Protein AF-A0A9D5BH48-F1 (afdb_monomer)

Nearest PDB structures (foldseek):
  1a15-assembly1_A  TM=5.887E-01  e=3.310E+00  unclassified
  7t4s-assembly1_D  TM=3.942E-01  e=1.446E+00  Human betah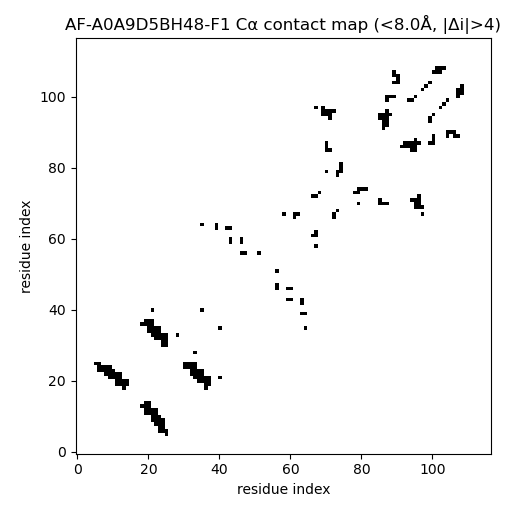erpesvirus 5
  2kee-assembly1_A  TM=5.085E-01  e=3.760E+00  Homo sapiens
  3to1-assembly1_A  TM=4.693E-01  e=4.551E+00  Saccharomyces cerevisiae S288C
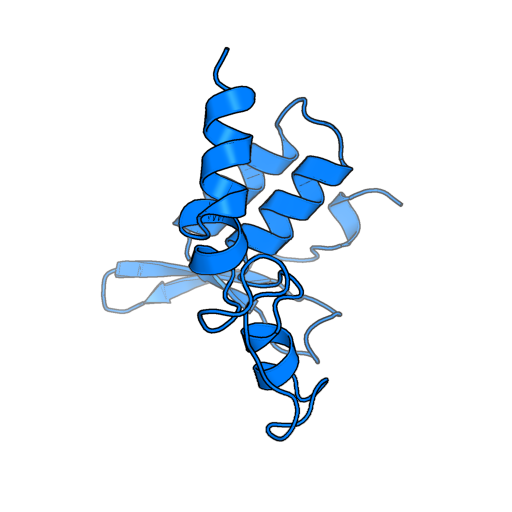  5eft-assembly1_H  TM=2.470E-01  e=4.551E+00  Rice black-streaked dwarf virus 2

Secondary structure (DSSP, 8-state):
--GGGG---EEEEE-TTS-EEEEEE-TTSTT-EEEEEHHHHHHHHHHHHSSS-HHHHHHHHHHHTT-S--HHHHHHTTSS-TTS--B-TTTSSSB--HIIIIII-HHHHHHHHHH--

Mean predicted aligned error: 8.96 Å

pLDDT: mean 79.8, std 14.61, range [37.53, 95.94]

Sequence (117 aa):
MKSSDLFVGNILYSLGDGTRLSFWYCKWLVNHPCVIEAKVVVALKEIWSSKIPSKIQIFWWEFFLDRLATKDRLLKRGIISRGNVHFCVLCNGSEESFHHLYLVCVLAVNVWKRVER

Foldseek 3Di:
DDPVVQWPDWDWDADPVRWIWIFTQGPVPPRGTQTAGPVLVVVLVCLVVDPDPVVVSVVVNCVSSQNDPQLVNCVVVVVDDPPPQQAAPPQSPDGTGPCQNQPNPPVNVVVVVVVVD

Organism: Pisum sativum (NCBI:txid3888)

Radius of gyration: 16.85 Å; Cα contacts (8 Å, |Δi|>4): 134; chains: 1; bounding box: 38×34×41 Å

Solvent-accessible surface area (backbone atoms only — not comparable to full-atom values): 7047 Å² total; per-residue (Å²): 133,68,80,74,73,72,58,66,55,80,48,80,46,77,46,98,87,70,51,47,36,33,32,35,52,38,86,90,44,80,91,44,63,43,80,38,51,48,72,51,55,53,52,49,53,52,46,72,70,44,97,63,61,66,71,56,37,53,50,50,50,30,51,74,66,74,57,52,90,32,50,55,49,32,40,76,70,65,77,45,62,90,87,53,82,48,45,20,90,86,74,64,78,48,67,18,35,66,61,35,57,64,66,61,29,70,68,37,42,56,50,49,70,66,63,77,113

InterPro domains:
  IPR026960 Reverse transcriptase zinc-binding domain [PF13966] (41-112)

Structure (mmCIF, N/CA/C/O backbone):
data_AF-A0A9D5BH48-F1
#
_entry.id   AF-A0A9D5BH48-F1
#
loop_
_atom_site.group_PDB
_atom_site.id
_atom_site.type_symbol
_atom_site.label_atom_id
_atom_site.label_alt_id
_atom_site.label_comp_id
_atom_site.label_asym_id
_atom_site.label_entity_id
_atom_site.label_seq_id
_atom_site.pdbx_PDB_ins_code
_atom_site.Cartn_x
_atom_site.Cartn_y
_atom_site.Cartn_z
_atom_site.occupancy
_atom_site.B_iso_or_equiv
_atom_site.auth_seq_id
_atom_site.auth_comp_id
_atom_site.auth_asym_id
_atom_site.auth_atom_id
_atom_site.pdbx_PDB_model_num
ATOM 1 N N . MET A 1 1 ? -7.228 -18.550 13.059 1.00 37.53 1 MET A N 1
ATOM 2 C CA . MET A 1 1 ? -6.043 -17.752 13.441 1.00 37.53 1 MET A CA 1
ATOM 3 C C . MET A 1 1 ? -6.532 -16.342 13.741 1.00 37.53 1 MET A C 1
ATOM 5 O O . MET A 1 1 ? -7.135 -15.749 12.854 1.00 37.53 1 MET A O 1
ATOM 9 N N . LYS A 1 2 ? -6.438 -15.856 14.985 1.00 38.16 2 LYS A N 1
ATOM 10 C CA . LYS A 1 2 ? -6.911 -14.503 15.324 1.00 38.16 2 LYS A CA 1
ATOM 11 C C . LYS A 1 2 ? -5.895 -13.491 14.782 1.00 38.16 2 LYS A C 1
ATOM 13 O O . LYS A 1 2 ? -4.697 -13.677 14.954 1.00 38.16 2 LYS A O 1
ATOM 18 N N . SER A 1 3 ? -6.370 -12.440 14.106 1.00 45.81 3 SER A N 1
ATOM 19 C CA . SER A 1 3 ? -5.528 -11.383 13.502 1.00 45.81 3 SER A CA 1
ATOM 20 C C . SER A 1 3 ? -4.563 -10.728 14.514 1.00 45.81 3 SER A C 1
ATOM 22 O O . SER A 1 3 ? -3.499 -10.243 14.141 1.00 45.81 3 SER A O 1
ATOM 24 N N . SER A 1 4 ? -4.894 -10.793 15.810 1.00 45.28 4 SER A N 1
ATOM 25 C CA . SER A 1 4 ? -4.091 -10.284 16.930 1.00 45.28 4 SER A CA 1
ATOM 26 C C . SER A 1 4 ? -2.681 -10.868 17.029 1.00 45.28 4 SER A C 1
ATOM 28 O O . SER A 1 4 ? -1.783 -10.186 17.513 1.00 45.28 4 SER A O 1
ATOM 30 N N . ASP A 1 5 ? -2.468 -12.101 16.568 1.00 47.66 5 ASP A N 1
ATOM 31 C CA . ASP A 1 5 ? -1.236 -12.847 16.862 1.00 47.66 5 ASP A CA 1
ATOM 32 C C . ASP A 1 5 ? -0.136 -12.611 15.810 1.00 47.66 5 ASP A C 1
ATOM 34 O O . ASP A 1 5 ? 1.003 -13.044 15.974 1.00 47.66 5 ASP A O 1
ATOM 38 N N . LEU A 1 6 ? -0.453 -11.901 14.721 1.00 52.75 6 LEU A N 1
ATOM 39 C CA . LEU A 1 6 ? 0.489 -11.597 13.637 1.00 52.75 6 LEU A CA 1
ATOM 40 C C . LEU A 1 6 ? 1.425 -10.418 13.953 1.00 52.75 6 LEU A C 1
ATOM 42 O O . LEU A 1 6 ? 2.356 -10.153 13.190 1.00 52.75 6 LEU A O 1
ATOM 46 N N . PHE A 1 7 ? 1.187 -9.717 15.065 1.00 54.81 7 PHE A N 1
ATOM 47 C CA . PHE A 1 7 ? 1.757 -8.400 15.345 1.00 54.81 7 PHE A CA 1
ATOM 48 C C . PHE A 1 7 ? 2.266 -8.268 16.785 1.00 54.81 7 PHE A C 1
ATOM 50 O O . PHE A 1 7 ? 1.885 -7.360 17.527 1.00 54.81 7 PHE A O 1
ATOM 57 N N . VAL A 1 8 ? 3.103 -9.210 17.206 1.00 51.38 8 VAL A N 1
ATOM 58 C CA . VAL A 1 8 ? 3.600 -9.267 18.583 1.00 51.38 8 VAL A CA 1
ATOM 59 C C . VAL A 1 8 ? 4.575 -8.108 18.843 1.00 51.38 8 VAL A C 1
ATOM 61 O O . VAL A 1 8 ? 5.747 -8.175 18.484 1.00 51.38 8 VAL A O 1
ATOM 64 N N . GLY A 1 9 ? 4.069 -7.049 19.481 1.00 58.44 9 GLY A N 1
ATOM 65 C CA . GLY A 1 9 ? 4.851 -5.972 20.098 1.00 58.44 9 GLY A CA 1
ATOM 66 C C . GLY A 1 9 ? 5.011 -4.705 19.250 1.00 58.44 9 GLY A C 1
ATOM 67 O O . GLY A 1 9 ? 5.518 -4.748 18.133 1.00 58.44 9 GLY A O 1
ATOM 68 N N . ASN A 1 10 ? 4.615 -3.566 19.830 1.00 63.06 10 ASN A N 1
ATOM 69 C CA . ASN A 1 10 ? 4.919 -2.220 19.341 1.00 63.06 10 ASN A CA 1
ATOM 70 C C . ASN A 1 10 ? 5.935 -1.559 20.272 1.00 63.06 10 ASN A C 1
ATOM 72 O O . ASN A 1 10 ? 5.662 -1.436 21.466 1.00 63.06 10 ASN A O 1
ATOM 76 N N . ILE A 1 11 ? 7.054 -1.078 19.732 1.00 64.56 11 ILE A N 1
ATOM 77 C CA . ILE A 1 11 ? 8.001 -0.225 20.469 1.00 64.56 11 ILE A CA 1
ATOM 78 C C . ILE A 1 11 ? 7.985 1.170 19.839 1.00 64.56 11 ILE A C 1
ATOM 80 O O . ILE A 1 11 ? 8.199 1.296 18.634 1.00 64.56 11 ILE A O 1
ATOM 84 N N . LEU A 1 12 ? 7.715 2.208 20.636 1.00 69.75 12 LEU A N 1
ATOM 85 C CA . LEU A 1 12 ? 7.643 3.599 20.179 1.00 69.75 12 LEU A CA 1
ATOM 86 C C . LEU A 1 12 ? 8.984 4.311 20.403 1.00 69.75 12 LEU A C 1
ATOM 88 O O . LEU A 1 12 ? 9.502 4.306 21.516 1.00 69.75 12 LEU A O 1
ATOM 92 N N . TYR A 1 13 ? 9.506 4.976 19.376 1.00 68.44 13 TYR A N 1
ATOM 93 C CA . TYR A 1 13 ? 10.723 5.784 19.445 1.00 68.44 13 TYR A CA 1
ATOM 94 C C . TYR A 1 13 ? 10.418 7.223 19.049 1.00 68.44 13 TYR A C 1
ATOM 96 O O . TYR A 1 13 ? 9.582 7.470 18.178 1.00 68.44 13 TYR A O 1
ATOM 104 N N . SER A 1 14 ? 11.108 8.166 19.688 1.00 76.81 14 SER A N 1
ATOM 105 C CA . SER A 1 14 ? 11.070 9.585 19.323 1.00 76.81 14 SER A CA 1
ATOM 106 C C . SER A 1 14 ? 12.402 9.954 18.677 1.00 76.81 14 SER A C 1
ATOM 108 O O . SER A 1 14 ? 13.456 9.698 19.255 1.00 76.81 14 SER A O 1
ATOM 110 N N . LEU A 1 15 ? 12.348 10.502 17.468 1.00 76.50 15 LEU A N 1
ATOM 111 C CA . LEU A 1 15 ? 13.497 11.039 16.750 1.00 76.50 15 LEU A CA 1
ATOM 112 C C . LEU A 1 15 ? 13.776 12.483 17.204 1.00 76.50 15 LEU A C 1
ATOM 114 O O . LEU A 1 15 ? 12.905 13.151 17.764 1.00 76.50 15 LEU A O 1
ATOM 118 N N . GLY A 1 16 ? 14.999 12.969 16.972 1.00 71.94 16 GLY A N 1
ATOM 119 C CA . GLY A 1 16 ? 15.430 14.315 17.383 1.00 71.94 16 GLY A CA 1
ATOM 120 C C . GLY A 1 16 ? 14.686 15.470 16.694 1.00 71.94 16 GLY A C 1
ATOM 121 O O . GLY A 1 16 ? 14.727 16.593 17.180 1.00 71.94 16 GLY A O 1
ATOM 122 N N . ASP A 1 17 ? 13.977 15.191 15.600 1.00 83.81 17 ASP A N 1
ATOM 123 C CA . ASP A 1 17 ? 13.088 16.108 14.874 1.00 83.81 17 ASP A CA 1
ATOM 124 C C . ASP A 1 17 ? 11.645 16.123 15.431 1.00 83.81 17 ASP A C 1
ATOM 126 O O . ASP A 1 17 ? 10.776 16.806 14.896 1.00 83.81 17 ASP A O 1
ATOM 130 N N . GLY A 1 18 ? 11.370 15.359 16.496 1.00 78.50 18 GLY A N 1
ATOM 131 C CA . GLY A 1 18 ? 10.039 15.199 17.086 1.00 78.50 18 GLY A CA 1
ATOM 132 C C . GLY A 1 18 ? 9.178 14.121 16.419 1.00 78.50 18 GLY A C 1
ATOM 133 O O . GLY A 1 18 ? 8.080 13.828 16.904 1.00 78.50 18 GLY A O 1
ATOM 134 N N . THR A 1 19 ? 9.661 13.481 15.350 1.00 78.75 19 THR A N 1
ATOM 135 C CA . THR A 1 19 ? 8.938 12.407 14.668 1.00 78.75 19 THR A CA 1
ATOM 136 C C . THR A 1 19 ? 8.859 11.167 15.560 1.00 78.75 19 THR A C 1
ATOM 138 O O . THR A 1 19 ? 9.844 10.734 16.159 1.00 78.75 19 THR A O 1
ATOM 141 N N . ARG A 1 20 ? 7.672 10.552 15.640 1.00 77.38 20 ARG A N 1
ATOM 142 C CA . ARG A 1 20 ? 7.455 9.294 16.369 1.00 77.38 20 ARG A CA 1
ATOM 143 C C . ARG A 1 20 ? 7.363 8.113 15.413 1.00 77.38 20 ARG A C 1
ATOM 145 O O . ARG A 1 20 ? 6.548 8.111 14.489 1.00 77.38 20 ARG A O 1
ATOM 152 N N . LEU A 1 21 ? 8.163 7.088 15.678 1.00 74.81 21 LEU A N 1
ATOM 153 C CA . LEU A 1 21 ? 8.210 5.844 14.916 1.00 74.81 21 LEU A CA 1
ATOM 154 C C . LEU A 1 21 ? 7.764 4.677 15.793 1.00 74.81 21 LEU A C 1
ATOM 156 O O . LEU A 1 21 ? 8.018 4.665 16.994 1.00 74.81 21 LEU A O 1
ATOM 160 N N . SER A 1 22 ? 7.099 3.694 15.194 1.00 72.31 22 SER A N 1
ATOM 161 C CA . SER A 1 22 ? 6.781 2.422 15.844 1.00 72.31 22 SER A CA 1
ATOM 162 C C . SER A 1 22 ? 7.508 1.285 15.151 1.00 72.31 22 SER A C 1
ATOM 164 O O . SER A 1 22 ? 7.547 1.227 13.922 1.00 72.31 22 SER A O 1
ATOM 166 N N . PHE A 1 23 ? 8.046 0.372 15.948 1.00 63.66 23 PHE A N 1
ATOM 167 C CA . PHE A 1 23 ? 8.702 -0.833 15.477 1.00 63.66 23 PHE A CA 1
ATOM 168 C C . PHE A 1 23 ? 7.806 -2.035 15.723 1.00 63.66 23 PHE A C 1
ATOM 170 O O . PHE A 1 23 ? 7.385 -2.276 16.855 1.00 63.66 23 PHE A O 1
ATOM 177 N N . TRP A 1 24 ? 7.561 -2.789 14.654 1.00 67.81 24 TRP A N 1
ATOM 178 C CA . TRP A 1 24 ? 6.813 -4.040 14.696 1.00 67.81 24 TRP A CA 1
ATOM 179 C C . TRP A 1 24 ? 7.730 -5.187 14.300 1.00 67.81 24 TRP A C 1
ATOM 181 O O . TRP A 1 24 ? 8.414 -5.116 13.273 1.00 67.81 24 TRP A O 1
ATOM 191 N N . TYR A 1 25 ? 7.719 -6.266 15.075 1.00 57.34 25 TYR A N 1
ATOM 192 C CA . TYR A 1 25 ? 8.412 -7.484 14.684 1.00 57.34 25 TYR A CA 1
ATOM 193 C C . TYR A 1 25 ? 7.564 -8.244 13.658 1.00 57.34 25 TYR A C 1
ATOM 195 O O . TYR A 1 25 ? 6.511 -8.795 13.977 1.00 57.34 25 TYR A O 1
ATOM 203 N N . CYS A 1 26 ? 7.998 -8.238 12.395 1.00 58.28 26 CYS A N 1
ATOM 204 C CA . CYS A 1 26 ? 7.297 -8.913 11.310 1.00 58.28 26 CYS A CA 1
ATOM 205 C C . CYS A 1 26 ? 8.112 -10.107 10.818 1.00 58.28 26 CYS A C 1
ATOM 207 O O . CYS A 1 26 ? 9.127 -9.938 10.150 1.00 58.28 26 CYS A O 1
ATOM 209 N N . LYS A 1 27 ? 7.620 -11.322 11.074 1.00 56.00 27 LYS A N 1
ATOM 210 C CA . LYS A 1 27 ? 8.284 -12.575 10.671 1.00 56.00 27 LYS A CA 1
ATOM 211 C C . LYS A 1 27 ? 8.546 -12.684 9.156 1.00 56.00 27 LYS A C 1
ATOM 213 O O . LYS A 1 27 ? 9.452 -13.397 8.744 1.00 56.00 27 LYS A O 1
ATOM 218 N N . TRP A 1 28 ? 7.775 -11.968 8.336 1.00 57.25 28 TRP A N 1
ATOM 219 C CA . TRP A 1 28 ? 7.910 -11.934 6.873 1.00 57.25 28 TRP A CA 1
ATOM 220 C C . TRP A 1 28 ? 9.087 -11.089 6.372 1.00 57.25 28 TRP A C 1
ATOM 222 O O . TRP A 1 28 ? 9.475 -11.205 5.214 1.00 57.25 28 TRP A O 1
ATOM 232 N N . LEU A 1 29 ? 9.651 -10.237 7.227 1.00 53.75 29 LEU A N 1
ATOM 233 C CA . LEU A 1 29 ? 10.808 -9.405 6.925 1.00 53.75 29 LEU A CA 1
ATOM 234 C C . LEU A 1 29 ? 11.926 -9.841 7.858 1.00 53.75 29 LEU A C 1
ATOM 236 O O . LEU A 1 29 ? 12.034 -9.330 8.966 1.00 53.75 29 LEU A O 1
ATOM 240 N N . VAL A 1 30 ? 12.677 -10.851 7.412 1.00 51.84 30 VAL A N 1
ATOM 241 C CA . VAL A 1 30 ? 13.918 -11.391 7.998 1.00 51.84 30 VAL A CA 1
ATOM 242 C C . VAL A 1 30 ? 14.412 -10.582 9.205 1.00 51.84 30 VAL A C 1
ATOM 244 O O . VAL A 1 30 ? 15.164 -9.633 9.033 1.00 51.84 30 VAL A O 1
ATOM 247 N N . ASN A 1 31 ? 13.930 -10.925 10.406 1.00 51.66 31 ASN A N 1
ATOM 248 C CA . ASN A 1 31 ? 14.336 -10.390 11.716 1.00 51.66 31 ASN A CA 1
ATOM 249 C C . ASN A 1 31 ? 14.636 -8.880 11.818 1.00 51.66 31 ASN A C 1
ATOM 251 O O . ASN A 1 31 ? 15.370 -8.472 12.716 1.00 51.66 31 ASN A O 1
ATOM 255 N N . HIS A 1 32 ? 14.053 -8.039 10.962 1.00 56.75 32 HIS A N 1
ATOM 256 C CA . HIS A 1 32 ? 14.236 -6.597 11.032 1.00 56.75 32 HIS A CA 1
ATOM 257 C C . HIS A 1 32 ? 12.960 -5.948 11.556 1.00 56.75 32 HIS A C 1
ATOM 259 O O . HIS A 1 32 ? 11.871 -6.166 11.009 1.00 56.75 32 HIS A O 1
ATOM 265 N N . PRO A 1 33 ? 13.062 -5.145 12.626 1.00 61.44 33 PRO A N 1
ATOM 266 C CA . PRO A 1 33 ? 11.903 -4.461 13.147 1.00 61.44 33 PRO A CA 1
ATOM 267 C C . PRO A 1 33 ? 11.467 -3.415 12.109 1.00 61.44 33 PRO A C 1
ATOM 269 O O . PRO A 1 33 ? 12.263 -2.611 11.622 1.00 61.44 33 PRO A O 1
ATOM 272 N N . CYS A 1 34 ? 10.203 -3.487 11.696 1.00 68.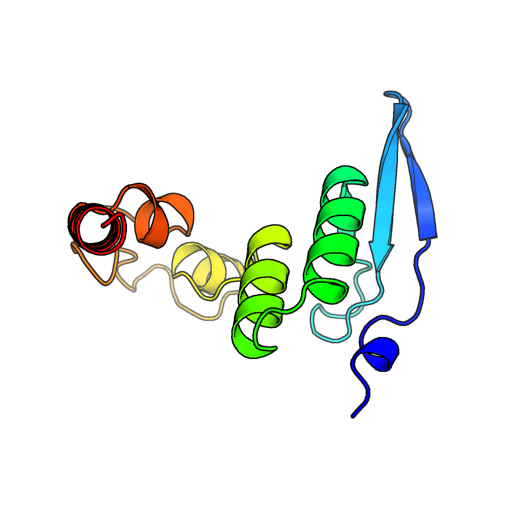50 34 CYS A N 1
ATOM 273 C CA . CYS A 1 34 ? 9.662 -2.613 10.662 1.00 68.50 34 CYS A CA 1
ATOM 274 C C . CYS A 1 34 ? 9.460 -1.223 11.240 1.00 68.50 34 CYS A C 1
ATOM 276 O O . CYS A 1 34 ? 8.596 -1.051 12.098 1.00 68.50 34 CYS A O 1
ATOM 278 N N . VAL A 1 35 ? 10.234 -0.259 10.750 1.00 73.25 35 VAL A N 1
ATOM 279 C CA . VAL A 1 35 ? 10.059 1.154 11.077 1.00 73.25 35 VAL A CA 1
ATOM 280 C C . VAL A 1 35 ? 8.827 1.667 10.352 1.00 73.25 35 VAL A C 1
ATOM 282 O O . VAL A 1 35 ? 8.782 1.673 9.123 1.00 73.25 35 VAL A O 1
ATOM 285 N N . ILE A 1 36 ? 7.821 2.084 11.110 1.00 77.19 36 ILE A N 1
ATOM 286 C CA . ILE A 1 36 ? 6.579 2.620 10.564 1.00 77.19 36 ILE A CA 1
ATOM 287 C C . ILE A 1 36 ? 6.292 3.956 11.243 1.00 77.19 36 ILE A C 1
ATOM 289 O O . ILE A 1 36 ? 6.396 4.086 12.464 1.00 77.19 36 ILE A O 1
ATOM 293 N N . GLU A 1 37 ? 5.925 4.960 10.453 1.00 81.50 37 GLU A N 1
ATOM 294 C CA . GLU A 1 37 ? 5.535 6.262 10.986 1.00 81.50 37 GLU A CA 1
ATOM 295 C C . GLU A 1 37 ? 4.293 6.155 11.882 1.00 81.50 37 GLU A C 1
ATOM 297 O O . GLU A 1 37 ? 3.357 5.409 11.582 1.00 81.50 37 GLU A O 1
ATOM 302 N N . ALA A 1 38 ? 4.224 6.953 12.952 1.00 79.31 38 ALA A N 1
ATOM 303 C CA . ALA A 1 38 ? 3.070 6.955 13.857 1.00 79.31 38 ALA A CA 1
ATOM 304 C C . ALA A 1 38 ? 1.733 7.182 13.126 1.00 79.31 38 ALA A C 1
ATOM 306 O O . ALA A 1 38 ? 0.737 6.53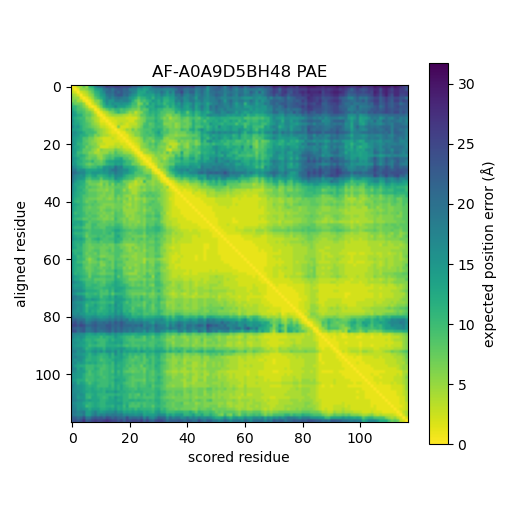6 13.453 1.00 79.31 38 ALA A O 1
ATOM 307 N N . LYS A 1 39 ? 1.719 8.034 12.090 1.00 82.69 39 LYS A N 1
ATOM 308 C CA . LYS A 1 39 ? 0.530 8.279 11.253 1.00 82.69 39 LYS A CA 1
ATOM 309 C C . LYS A 1 39 ? 0.019 7.002 10.577 1.00 82.69 39 LYS A C 1
ATOM 311 O O . LYS A 1 39 ? -1.183 6.759 10.532 1.00 82.69 39 LYS A O 1
ATOM 316 N N . VAL A 1 40 ? 0.936 6.150 10.119 1.00 85.19 40 VAL A N 1
ATOM 317 C CA . VAL A 1 40 ? 0.601 4.870 9.494 1.00 85.19 40 VAL A CA 1
ATOM 318 C C . VAL A 1 40 ? 0.064 3.898 10.541 1.00 85.19 40 VAL A C 1
ATOM 320 O O . VAL A 1 40 ? -0.923 3.222 10.285 1.00 85.19 40 VAL A O 1
ATOM 323 N N . VAL A 1 41 ? 0.630 3.870 11.750 1.00 83.19 41 VAL A N 1
ATOM 324 C CA . VAL A 1 41 ? 0.097 3.037 12.844 1.00 83.19 41 VAL A CA 1
ATOM 325 C C . VAL A 1 41 ? -1.346 3.392 13.189 1.00 83.19 41 VAL A C 1
ATOM 327 O O . VAL A 1 41 ? -2.157 2.490 13.398 1.00 83.19 41 VAL A O 1
ATOM 330 N N . VAL A 1 42 ? -1.675 4.684 13.236 1.00 84.19 42 VAL A N 1
ATOM 331 C CA . VAL A 1 42 ? -3.057 5.136 13.447 1.00 84.19 42 VAL A CA 1
ATOM 332 C C . VAL A 1 42 ? -3.954 4.641 12.312 1.00 84.19 42 VAL A C 1
ATOM 334 O O . VAL A 1 42 ? -4.955 3.988 12.589 1.00 84.19 42 VAL A O 1
ATOM 337 N N . ALA A 1 43 ? -3.557 4.837 11.051 1.00 87.88 43 ALA A N 1
ATOM 338 C CA . ALA A 1 43 ? -4.323 4.355 9.899 1.00 87.88 43 ALA A CA 1
ATOM 339 C C . ALA A 1 43 ? -4.560 2.833 9.938 1.00 87.88 43 ALA A C 1
ATOM 341 O O . ALA A 1 43 ? -5.671 2.368 9.691 1.00 87.88 43 ALA A O 1
ATOM 342 N N . LEU A 1 44 ? -3.545 2.046 10.310 1.00 87.19 44 LEU A N 1
ATOM 343 C CA . LEU A 1 44 ? -3.676 0.596 10.451 1.00 87.19 44 LEU A CA 1
ATOM 344 C C . LEU A 1 44 ? -4.687 0.207 11.535 1.00 87.19 44 LEU A C 1
ATOM 346 O O . LEU A 1 44 ? -5.470 -0.714 11.318 1.00 87.19 44 LEU A O 1
ATOM 350 N N . LYS A 1 45 ? -4.706 0.902 12.680 1.00 84.50 45 LYS A N 1
ATOM 351 C CA . LYS A 1 45 ? -5.710 0.656 13.730 1.00 84.50 45 LYS A CA 1
ATOM 352 C C . LYS A 1 45 ? -7.132 0.888 13.214 1.00 84.50 45 LYS A C 1
ATOM 354 O O . LYS A 1 45 ? -7.990 0.045 13.460 1.00 84.50 45 LYS A O 1
ATOM 359 N N . GLU A 1 46 ? -7.350 1.964 12.459 1.00 88.25 46 GLU A N 1
ATOM 360 C CA . GLU A 1 46 ? -8.656 2.275 11.858 1.00 88.25 46 GLU A CA 1
ATOM 361 C C . GLU A 1 46 ? -9.088 1.237 10.809 1.00 88.25 46 GLU A C 1
ATOM 363 O O . GLU A 1 46 ? -10.250 0.842 10.738 1.00 88.25 46 GLU A O 1
ATOM 368 N N . ILE A 1 47 ? -8.152 0.716 10.010 1.00 89.00 47 ILE A N 1
ATOM 369 C CA . ILE A 1 47 ? -8.458 -0.346 9.038 1.00 89.00 47 ILE A CA 1
ATOM 370 C C . ILE A 1 47 ? -8.968 -1.599 9.745 1.00 89.00 47 ILE A C 1
ATOM 372 O O . ILE A 1 47 ? -9.971 -2.180 9.325 1.00 89.00 47 ILE A O 1
ATOM 376 N N . TRP A 1 48 ? -8.300 -2.014 10.820 1.00 86.69 48 TRP A N 1
ATOM 377 C CA . TRP A 1 48 ? -8.676 -3.221 11.553 1.00 86.69 48 TRP A CA 1
ATOM 378 C C . TRP A 1 48 ? -9.953 -3.050 12.385 1.00 86.69 48 TRP A C 1
ATOM 380 O O . TRP A 1 48 ? -10.631 -4.045 12.638 1.00 86.69 48 TRP A O 1
ATOM 390 N N . SER A 1 49 ? -10.309 -1.823 12.781 1.00 87.31 49 SER A N 1
ATOM 391 C CA . SER A 1 49 ? -11.587 -1.521 13.444 1.00 87.31 49 SER A CA 1
ATOM 392 C C . SER A 1 49 ? -12.757 -1.367 12.459 1.00 87.31 49 SER A C 1
ATOM 394 O O . SER A 1 49 ? -13.918 -1.495 12.856 1.00 87.31 49 SER A O 1
ATOM 396 N N . SER A 1 50 ? -12.477 -1.114 11.177 1.00 90.62 50 SER A N 1
ATOM 397 C CA . SER A 1 50 ? -13.507 -0.899 10.158 1.00 90.62 50 SER A CA 1
ATOM 398 C C . SER A 1 50 ? -14.347 -2.153 9.863 1.00 90.62 50 SER A C 1
ATOM 400 O O . SER A 1 50 ? -13.867 -3.287 9.910 1.00 90.62 50 SER A O 1
ATOM 402 N N . LYS A 1 51 ? -15.616 -1.948 9.482 1.00 93.44 51 LYS A N 1
ATOM 403 C CA . LYS A 1 51 ? -16.566 -3.016 9.106 1.00 93.44 51 LYS A CA 1
ATOM 404 C C . LYS A 1 51 ? -16.454 -3.430 7.631 1.00 93.44 51 LYS A C 1
ATOM 406 O O . LYS A 1 51 ? -17.466 -3.673 6.978 1.00 93.44 51 LYS A O 1
ATOM 411 N N . ILE A 1 52 ? -15.243 -3.470 7.083 1.00 91.56 52 ILE A N 1
ATOM 412 C CA . ILE A 1 52 ? -15.009 -3.910 5.700 1.00 91.56 52 ILE A CA 1
ATOM 413 C C . ILE A 1 52 ? -14.594 -5.389 5.671 1.00 91.56 52 ILE A C 1
ATOM 415 O O . ILE A 1 52 ? -14.077 -5.903 6.666 1.00 91.56 52 ILE A O 1
ATOM 419 N N . PRO A 1 53 ? -14.778 -6.100 4.545 1.00 94.44 53 PRO A N 1
ATOM 420 C CA . PRO A 1 53 ? -14.326 -7.481 4.431 1.00 94.44 53 PRO A CA 1
ATOM 421 C C . PRO A 1 53 ? -12.823 -7.608 4.699 1.00 94.44 53 PRO A C 1
ATOM 423 O O . PRO A 1 53 ? -12.032 -6.786 4.233 1.00 94.44 53 PRO A O 1
ATOM 426 N N . SER A 1 54 ? -12.400 -8.682 5.370 1.00 89.12 54 SER A N 1
ATOM 427 C CA . SER A 1 54 ? -10.995 -8.872 5.770 1.00 89.12 54 SER A CA 1
ATOM 428 C C . SER A 1 54 ? -10.012 -8.842 4.599 1.00 89.12 54 SER A C 1
ATOM 430 O O . SER A 1 54 ? -8.879 -8.400 4.757 1.00 89.12 54 SER A O 1
ATOM 432 N N . LYS A 1 55 ? -10.445 -9.240 3.395 1.00 90.38 55 LYS A N 1
ATOM 433 C CA . LYS A 1 55 ? -9.628 -9.131 2.176 1.00 90.38 55 LYS A CA 1
ATOM 434 C C . LYS A 1 55 ? -9.247 -7.677 1.861 1.00 90.38 55 LYS A C 1
ATOM 436 O O . LYS A 1 55 ? -8.127 -7.420 1.436 1.00 90.38 55 LYS A O 1
ATOM 441 N N . ILE A 1 56 ? -10.159 -6.736 2.104 1.00 91.31 56 ILE A N 1
ATOM 442 C CA . ILE A 1 56 ? -9.925 -5.301 1.906 1.00 91.31 56 ILE A CA 1
ATOM 443 C C . ILE A 1 56 ? -9.064 -4.737 3.044 1.00 91.31 56 ILE A C 1
ATOM 445 O O . ILE A 1 56 ? -8.180 -3.927 2.787 1.00 91.31 56 ILE A O 1
ATOM 449 N N . GLN A 1 57 ? -9.252 -5.207 4.284 1.00 89.12 57 GLN A N 1
ATOM 450 C CA . GLN A 1 57 ? -8.381 -4.830 5.408 1.00 89.12 57 GLN A CA 1
ATOM 451 C C . GLN A 1 57 ? -6.921 -5.222 5.147 1.00 89.12 57 GLN A C 1
ATOM 453 O O . GLN A 1 57 ? -6.023 -4.400 5.311 1.00 89.12 57 GLN A O 1
ATOM 458 N N . ILE A 1 58 ? -6.692 -6.456 4.685 1.00 89.00 58 ILE A N 1
ATOM 459 C CA . ILE A 1 58 ? -5.356 -6.948 4.325 1.00 89.00 58 ILE A CA 1
ATOM 460 C C . ILE A 1 58 ? -4.769 -6.111 3.187 1.00 89.00 58 ILE A C 1
ATOM 462 O O . ILE A 1 58 ? -3.621 -5.692 3.288 1.00 89.00 58 ILE A O 1
ATOM 466 N N . PHE A 1 59 ? -5.556 -5.808 2.150 1.00 90.31 59 PHE A N 1
ATOM 467 C CA . PHE A 1 59 ? -5.107 -4.957 1.047 1.00 90.31 59 PHE A CA 1
ATOM 468 C C . PHE A 1 59 ? -4.629 -3.582 1.534 1.00 90.31 59 PHE A C 1
ATOM 470 O O . PHE A 1 59 ? -3.532 -3.151 1.185 1.00 90.31 59 PHE A O 1
ATOM 477 N N . TRP A 1 60 ? -5.413 -2.905 2.380 1.00 91.12 60 TRP A N 1
ATOM 478 C CA . TRP A 1 60 ? -5.018 -1.608 2.928 1.00 91.12 60 TRP A CA 1
ATOM 479 C C . TRP A 1 60 ? -3.803 -1.711 3.849 1.00 91.12 60 TRP A C 1
ATOM 481 O O . TRP A 1 60 ? -2.919 -0.860 3.802 1.00 91.12 60 TRP A O 1
ATOM 491 N N . TRP A 1 61 ? -3.718 -2.764 4.656 1.00 88.12 61 TRP A N 1
ATOM 492 C CA . TRP A 1 61 ? -2.544 -3.016 5.482 1.00 88.12 61 TRP A CA 1
ATOM 493 C C .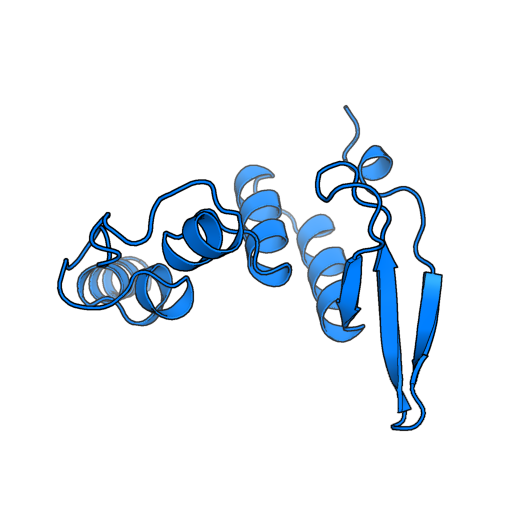 TRP A 1 61 ? -1.274 -3.180 4.633 1.00 88.12 61 TRP A C 1
ATOM 495 O O . TRP A 1 61 ? -0.259 -2.547 4.921 1.00 88.12 61 TRP A O 1
ATOM 505 N N . GLU A 1 62 ? -1.329 -3.959 3.551 1.00 87.56 62 GLU A N 1
ATOM 506 C CA . GLU A 1 62 ? -0.207 -4.084 2.616 1.00 87.56 62 GLU A CA 1
ATOM 507 C C . GLU A 1 62 ? 0.107 -2.759 1.922 1.00 87.56 62 GLU A C 1
ATOM 509 O O . GLU A 1 62 ? 1.278 -2.430 1.737 1.00 87.56 62 GLU A O 1
ATOM 514 N N . PHE A 1 63 ? -0.919 -1.985 1.570 1.00 88.06 63 PHE A N 1
ATOM 515 C CA . PHE A 1 63 ? -0.769 -0.673 0.955 1.00 88.06 63 PHE A CA 1
ATOM 516 C C . PHE A 1 63 ? 0.011 0.297 1.850 1.00 88.06 63 PHE A C 1
ATOM 518 O O . PHE A 1 63 ? 1.040 0.827 1.437 1.00 88.06 63 PHE A O 1
ATOM 525 N N . PHE A 1 64 ? -0.438 0.495 3.089 1.00 86.50 64 PHE A N 1
ATOM 526 C CA . PHE A 1 64 ? 0.173 1.446 4.021 1.00 86.50 64 PHE A CA 1
ATOM 527 C C . PHE A 1 64 ? 1.596 1.067 4.434 1.00 86.50 64 PHE A C 1
ATOM 529 O O . PHE A 1 64 ? 2.373 1.925 4.846 1.00 86.50 64 PHE A O 1
ATOM 536 N N . LEU A 1 65 ? 1.939 -0.215 4.321 1.00 83.50 65 LEU A N 1
ATOM 537 C CA . LEU A 1 65 ? 3.285 -0.713 4.575 1.00 83.50 65 LEU A CA 1
ATOM 538 C C . LEU A 1 65 ? 4.159 -0.772 3.322 1.00 83.50 65 LEU A C 1
ATOM 540 O O . LEU A 1 65 ? 5.291 -1.249 3.411 1.00 83.50 65 LEU A O 1
ATOM 544 N N . ASP A 1 66 ? 3.647 -0.315 2.176 1.00 82.69 66 ASP A N 1
ATOM 545 C CA . ASP A 1 66 ? 4.350 -0.331 0.896 1.00 82.69 66 ASP A CA 1
ATOM 546 C C . ASP A 1 66 ? 4.785 -1.760 0.500 1.00 82.69 66 ASP A C 1
ATOM 548 O O . ASP A 1 66 ? 5.903 -2.027 0.044 1.00 82.69 66 ASP A O 1
ATOM 552 N N . ARG A 1 67 ? 3.889 -2.724 0.764 1.00 83.19 67 ARG A N 1
ATOM 553 C CA . ARG A 1 67 ? 4.124 -4.171 0.633 1.00 83.19 67 ARG A CA 1
ATOM 554 C C . ARG A 1 67 ? 3.385 -4.843 -0.508 1.00 83.19 67 ARG A C 1
ATOM 556 O O . ARG A 1 67 ? 3.613 -6.040 -0.709 1.00 83.19 67 ARG A O 1
ATOM 563 N N . LEU A 1 68 ? 2.562 -4.112 -1.248 1.00 89.12 68 LEU A N 1
ATOM 564 C CA . LEU A 1 68 ? 1.856 -4.658 -2.399 1.00 89.12 68 LEU A CA 1
ATOM 565 C C . LEU A 1 68 ? 2.845 -5.243 -3.414 1.00 89.12 68 LEU A C 1
ATOM 567 O O . LEU A 1 68 ? 3.954 -4.740 -3.601 1.00 89.12 68 LEU A O 1
ATOM 571 N N . ALA A 1 69 ? 2.447 -6.343 -4.046 1.00 88.56 69 ALA A N 1
ATOM 572 C CA . ALA A 1 69 ? 3.280 -7.101 -4.975 1.00 88.56 69 ALA A CA 1
ATOM 573 C C . ALA A 1 69 ? 3.347 -6.449 -6.370 1.00 88.56 69 ALA A C 1
ATOM 575 O O . ALA A 1 69 ? 3.079 -7.098 -7.376 1.00 88.56 69 ALA A O 1
ATOM 576 N N . THR A 1 70 ? 3.684 -5.162 -6.436 1.00 90.94 70 THR A N 1
ATOM 577 C CA . THR A 1 70 ? 3.956 -4.456 -7.694 1.00 90.94 70 THR A CA 1
ATOM 578 C C . THR A 1 70 ? 5.364 -4.772 -8.192 1.00 90.94 70 THR A C 1
ATOM 580 O O . THR A 1 70 ? 6.250 -5.106 -7.396 1.00 90.94 70 THR A O 1
ATOM 583 N N . LYS A 1 71 ? 5.604 -4.698 -9.507 1.00 91.06 71 LYS A N 1
ATOM 584 C CA . LYS A 1 71 ? 6.914 -5.070 -10.079 1.00 91.06 71 LYS A CA 1
ATOM 585 C C . LYS A 1 71 ? 8.078 -4.278 -9.477 1.00 91.06 71 LYS A C 1
ATOM 587 O O . LYS A 1 71 ? 9.118 -4.882 -9.225 1.00 91.06 71 LYS A O 1
ATOM 592 N N . ASP A 1 72 ? 7.918 -2.987 -9.172 1.00 89.50 72 ASP A N 1
ATOM 593 C CA . ASP A 1 72 ? 8.949 -2.201 -8.474 1.00 89.50 72 ASP A CA 1
ATOM 594 C C . ASP A 1 72 ? 9.315 -2.804 -7.102 1.00 89.50 72 ASP A C 1
ATOM 596 O O . ASP A 1 72 ? 10.491 -2.889 -6.738 1.00 89.50 72 ASP A O 1
ATOM 600 N N . ARG A 1 73 ? 8.322 -3.284 -6.344 1.00 88.44 73 ARG A N 1
ATOM 601 C CA . ARG A 1 73 ? 8.515 -3.912 -5.029 1.00 88.44 73 ARG A CA 1
ATOM 602 C C . ARG A 1 73 ? 9.092 -5.309 -5.139 1.00 88.44 73 ARG A C 1
ATOM 604 O O . ARG A 1 73 ? 9.984 -5.656 -4.367 1.00 88.44 73 ARG A O 1
ATOM 611 N N . LEU A 1 74 ? 8.623 -6.099 -6.099 1.00 88.38 74 LEU A N 1
ATOM 612 C CA . LEU A 1 74 ? 9.164 -7.428 -6.376 1.00 88.38 74 LEU A CA 1
ATOM 613 C C . LEU A 1 74 ? 10.636 -7.352 -6.800 1.00 88.38 74 LEU A C 1
ATOM 615 O O . LEU A 1 74 ? 11.438 -8.171 -6.352 1.00 88.38 74 LEU A O 1
ATOM 619 N N . LEU A 1 75 ? 11.008 -6.340 -7.589 1.00 87.31 75 LEU A N 1
ATOM 620 C CA . LEU A 1 75 ? 12.396 -6.078 -7.957 1.00 87.31 75 LEU A CA 1
ATOM 621 C C . LEU A 1 75 ? 13.238 -5.674 -6.743 1.00 87.31 75 LEU A C 1
ATOM 623 O O . LEU A 1 75 ? 14.316 -6.227 -6.543 1.00 87.31 75 LEU A O 1
ATOM 627 N N . LYS A 1 76 ? 12.742 -4.763 -5.894 1.00 84.38 76 LYS A N 1
ATOM 628 C CA . LYS A 1 76 ? 13.435 -4.373 -4.649 1.00 84.38 76 LYS A CA 1
ATOM 629 C C . LYS A 1 76 ? 13.661 -5.558 -3.706 1.00 84.38 76 LYS A C 1
ATOM 631 O O . LYS A 1 76 ? 14.654 -5.580 -2.990 1.00 84.38 76 LYS A O 1
ATOM 636 N N . ARG A 1 77 ? 12.761 -6.546 -3.718 1.00 84.62 77 ARG A N 1
ATOM 637 C CA . ARG A 1 77 ? 12.884 -7.798 -2.951 1.00 84.62 77 ARG A CA 1
ATOM 638 C C . ARG A 1 77 ? 13.795 -8.840 -3.610 1.00 84.62 77 ARG A C 1
ATOM 640 O O . ARG A 1 77 ? 14.009 -9.891 -3.018 1.00 84.62 77 ARG A O 1
ATOM 647 N N . GLY A 1 78 ? 14.289 -8.594 -4.824 1.00 85.06 78 GLY A N 1
ATOM 648 C CA . GLY A 1 78 ? 15.085 -9.562 -5.582 1.00 85.06 78 GLY A CA 1
ATOM 649 C C . GLY A 1 78 ? 14.289 -10.771 -6.086 1.00 85.06 78 GLY A C 1
ATOM 650 O O . GLY A 1 78 ? 14.889 -11.778 -6.443 1.00 85.06 78 GLY A O 1
ATOM 651 N N . ILE A 1 79 ? 12.952 -10.690 -6.115 1.00 86.50 79 ILE A N 1
ATOM 652 C CA . ILE A 1 79 ? 12.080 -11.780 -6.590 1.00 86.50 79 ILE A CA 1
ATOM 653 C C . ILE A 1 79 ? 12.081 -11.841 -8.121 1.00 86.50 79 ILE A C 1
ATOM 655 O O . ILE A 1 79 ? 12.021 -12.922 -8.699 1.00 86.50 79 ILE A O 1
ATOM 659 N N . ILE A 1 80 ? 12.154 -10.682 -8.784 1.00 87.06 80 ILE A N 1
ATOM 660 C CA . ILE A 1 80 ? 12.243 -10.581 -10.245 1.00 87.06 80 ILE A CA 1
ATOM 661 C C . ILE A 1 80 ? 13.540 -9.888 -10.662 1.00 87.06 80 ILE A C 1
ATOM 663 O O . ILE A 1 80 ? 14.025 -8.979 -9.986 1.00 87.06 80 ILE A O 1
ATOM 667 N N . SER A 1 81 ? 14.097 -10.306 -11.797 1.00 83.81 81 SER A N 1
ATOM 668 C CA . SER A 1 81 ? 15.337 -9.753 -12.345 1.00 83.81 81 SER A CA 1
ATOM 669 C C . SER A 1 81 ? 15.099 -8.439 -13.096 1.00 83.81 81 SER A C 1
ATOM 671 O O . SER A 1 81 ? 14.056 -8.265 -13.720 1.00 83.81 81 SER A O 1
ATOM 673 N N . ARG A 1 82 ? 16.111 -7.557 -13.119 1.00 73.69 82 ARG A N 1
ATOM 674 C CA . ARG A 1 82 ? 16.112 -6.280 -13.872 1.00 73.69 82 ARG A CA 1
ATOM 675 C C . ARG A 1 82 ? 15.881 -6.427 -15.382 1.00 73.69 82 ARG A C 1
ATOM 677 O O . ARG A 1 82 ? 15.511 -5.463 -16.035 1.00 73.69 82 ARG A O 1
ATOM 684 N N . GLY A 1 83 ? 16.141 -7.613 -15.939 1.00 72.00 83 GLY A N 1
ATOM 685 C CA . GLY A 1 83 ? 15.883 -7.915 -17.350 1.00 72.00 83 GLY A CA 1
ATOM 686 C C . GLY A 1 83 ? 14.400 -8.126 -17.674 1.00 72.00 83 GLY A C 1
ATOM 687 O O . GLY A 1 83 ? 14.031 -8.121 -18.844 1.00 72.00 83 GLY A O 1
ATOM 688 N N . ASN A 1 84 ? 13.544 -8.291 -16.659 1.00 69.81 84 ASN A N 1
ATOM 689 C CA . ASN A 1 84 ? 12.104 -8.344 -16.862 1.00 69.81 84 ASN A CA 1
ATOM 690 C C . ASN A 1 84 ? 11.579 -6.923 -17.002 1.00 69.81 84 ASN A C 1
ATOM 692 O O . ASN A 1 84 ? 11.691 -6.118 -16.091 1.00 69.81 84 ASN A O 1
ATOM 696 N N . VAL A 1 85 ? 10.961 -6.627 -18.136 1.00 68.44 85 VAL A N 1
ATOM 697 C CA . VAL A 1 85 ? 10.338 -5.333 -18.393 1.00 68.44 85 VAL A CA 1
ATOM 698 C C . VAL A 1 85 ? 9.339 -4.984 -17.271 1.00 68.44 85 VAL A C 1
ATOM 700 O O . VAL A 1 85 ? 8.321 -5.659 -17.076 1.00 68.44 85 VAL A O 1
ATOM 703 N N . HIS A 1 86 ? 9.631 -3.922 -16.514 1.00 80.81 86 HIS A N 1
ATOM 704 C CA . HIS A 1 86 ? 8.875 -3.525 -15.318 1.00 80.81 86 HIS A CA 1
ATOM 705 C C . HIS A 1 86 ? 7.649 -2.656 -15.619 1.00 80.81 86 HIS A C 1
ATOM 707 O O . HIS A 1 86 ? 7.132 -1.996 -14.721 1.00 80.81 86 HIS A O 1
ATOM 713 N N . PHE A 1 87 ? 7.159 -2.643 -16.859 1.00 89.88 87 PHE A N 1
ATOM 714 C CA . PHE A 1 87 ? 5.983 -1.854 -17.208 1.00 89.88 87 PHE A CA 1
ATOM 715 C C . PHE A 1 87 ? 4.716 -2.375 -16.526 1.00 89.88 87 PHE A C 1
ATOM 717 O O . PHE A 1 87 ? 4.567 -3.570 -16.262 1.00 89.88 87 PHE A O 1
ATOM 724 N N . CYS A 1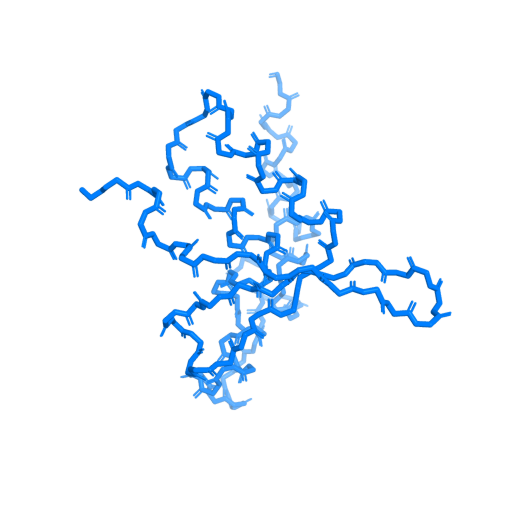 88 ? 3.803 -1.450 -16.264 1.00 92.12 88 CYS A N 1
ATOM 725 C CA . CYS A 1 88 ? 2.476 -1.672 -15.719 1.00 92.12 88 CYS A CA 1
ATOM 726 C C . CYS A 1 88 ? 1.741 -2.777 -16.470 1.00 92.12 88 CYS A C 1
ATOM 728 O O . CYS A 1 88 ? 1.573 -2.692 -17.685 1.00 92.12 88 CYS A O 1
ATOM 730 N N . VAL A 1 89 ? 1.248 -3.778 -15.738 1.00 91.19 89 VAL A N 1
ATOM 731 C CA . VAL A 1 89 ? 0.466 -4.883 -16.311 1.00 91.19 89 VAL A CA 1
ATOM 732 C C . VAL A 1 89 ? -0.805 -4.417 -17.031 1.00 91.19 89 VAL A C 1
ATOM 734 O O . VAL A 1 89 ? -1.282 -5.101 -17.929 1.00 91.19 89 VAL A O 1
ATOM 737 N N . LEU A 1 90 ? -1.348 -3.253 -16.661 1.00 93.38 90 LEU A N 1
ATOM 738 C CA . LEU A 1 90 ? -2.581 -2.729 -17.243 1.00 93.38 90 LEU A CA 1
ATOM 739 C C . LEU A 1 90 ? -2.328 -1.965 -18.547 1.00 93.38 90 LEU A C 1
ATOM 741 O O . LEU A 1 90 ? -2.927 -2.283 -19.567 1.00 93.38 90 LEU A O 1
ATOM 745 N N . CYS A 1 91 ? -1.470 -0.941 -18.528 1.00 92.94 91 CYS A N 1
ATOM 746 C CA . CYS A 1 91 ? -1.292 -0.055 -19.686 1.00 92.94 91 CYS A CA 1
ATOM 747 C C . CYS A 1 91 ? -0.017 -0.311 -20.495 1.00 92.94 91 CYS A C 1
ATOM 749 O O . CYS A 1 91 ? 0.118 0.250 -21.577 1.00 92.94 91 CYS A O 1
ATOM 751 N N . ASN A 1 92 ? 0.935 -1.080 -19.960 1.00 91.19 92 ASN A N 1
ATOM 752 C CA . ASN A 1 92 ? 2.246 -1.350 -20.555 1.00 91.19 92 ASN A CA 1
ATOM 753 C C . ASN A 1 92 ? 3.060 -0.099 -20.977 1.00 91.19 92 ASN A C 1
ATOM 755 O O . ASN A 1 92 ? 3.996 -0.215 -21.760 1.00 91.19 92 ASN A O 1
ATOM 759 N N . GLY A 1 93 ? 2.709 1.095 -20.479 1.00 88.56 93 GLY A N 1
ATOM 760 C CA . GLY A 1 93 ? 3.280 2.377 -20.927 1.00 88.56 93 GLY A CA 1
ATOM 761 C C . GLY A 1 93 ? 4.108 3.132 -19.883 1.00 88.56 93 GLY A C 1
ATOM 762 O O . GLY A 1 93 ? 4.725 4.145 -20.194 1.00 88.56 93 GLY A O 1
ATOM 763 N N . SER A 1 94 ? 4.121 2.686 -18.630 1.00 91.25 94 SER A N 1
ATOM 764 C CA . SER A 1 94 ? 4.924 3.281 -17.551 1.00 91.25 94 SER A CA 1
ATOM 765 C C . SER A 1 94 ? 5.342 2.197 -16.569 1.00 91.25 94 SER A C 1
ATOM 767 O O . SER A 1 94 ? 4.734 1.128 -16.559 1.00 91.25 94 SER A O 1
ATOM 769 N N . GLU A 1 95 ? 6.361 2.443 -15.749 1.00 92.00 95 GLU A N 1
ATOM 770 C CA . GLU A 1 95 ? 6.782 1.489 -14.719 1.00 92.00 95 GLU A CA 1
ATOM 771 C C . GLU A 1 95 ? 5.650 1.171 -13.735 1.00 92.00 95 GLU A C 1
ATOM 773 O O . GLU A 1 95 ? 4.893 2.044 -13.296 1.00 92.00 95 GLU A O 1
ATOM 778 N N . GLU A 1 96 ? 5.531 -0.106 -13.383 1.00 92.56 96 GLU A N 1
ATOM 779 C CA . GLU A 1 96 ? 4.551 -0.557 -12.414 1.00 92.56 96 GLU A CA 1
ATOM 780 C C . GLU A 1 96 ? 5.008 -0.212 -11.001 1.00 92.56 96 GLU A C 1
ATOM 782 O O . GLU A 1 96 ? 5.841 -0.888 -10.399 1.00 92.56 96 GLU A O 1
ATO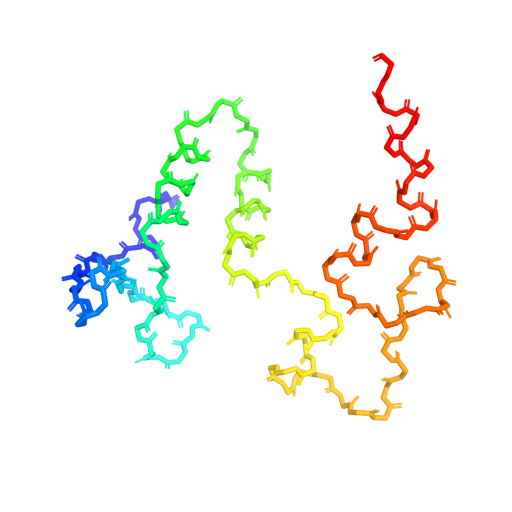M 787 N N . SER A 1 97 ? 4.396 0.833 -10.466 1.00 92.31 97 SER A N 1
ATOM 788 C CA . SER A 1 97 ? 4.381 1.148 -9.045 1.00 92.31 97 SER A CA 1
ATOM 789 C C . SER A 1 97 ? 2.953 1.072 -8.532 1.00 92.31 97 SER A C 1
ATOM 791 O O . SER A 1 97 ? 2.006 1.106 -9.320 1.00 92.31 97 SER A O 1
ATOM 793 N N . PHE A 1 98 ? 2.772 1.044 -7.212 1.00 90.56 98 PHE A N 1
ATOM 794 C CA . PHE A 1 98 ? 1.439 1.180 -6.625 1.00 90.56 98 PHE A CA 1
ATOM 795 C C . PHE A 1 98 ? 0.706 2.419 -7.161 1.00 90.56 98 PHE A C 1
ATOM 797 O O . PHE A 1 98 ? -0.430 2.325 -7.627 1.00 90.56 98 PHE A O 1
ATOM 804 N N . HIS A 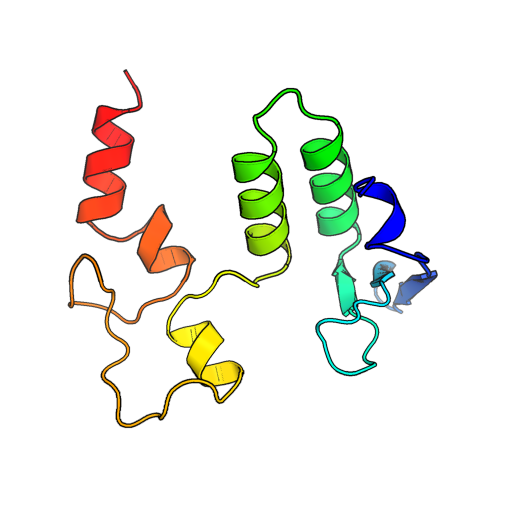1 99 ? 1.373 3.575 -7.104 1.00 90.94 99 HIS A N 1
ATOM 805 C CA . HIS A 1 99 ? 0.777 4.852 -7.482 1.00 90.94 99 HIS A CA 1
ATOM 806 C C . HIS A 1 99 ? 0.311 4.817 -8.937 1.00 90.94 99 HIS A C 1
ATOM 808 O O . HIS A 1 99 ? -0.822 5.191 -9.241 1.00 90.94 99 HIS A O 1
ATOM 814 N N . HIS A 1 100 ? 1.144 4.274 -9.826 1.00 93.62 100 HIS A N 1
ATOM 815 C CA . HIS A 1 100 ? 0.748 4.098 -11.209 1.00 93.62 100 HIS A CA 1
ATOM 816 C C . HIS A 1 100 ? -0.390 3.082 -11.354 1.00 93.62 100 HIS A C 1
ATOM 818 O O . HIS A 1 100 ? -1.429 3.422 -11.905 1.00 93.62 100 HIS A O 1
ATOM 824 N N . LEU A 1 101 ? -0.233 1.864 -10.838 1.00 93.31 101 LEU A N 1
ATOM 825 C CA . LEU A 1 101 ? -1.165 0.758 -11.054 1.00 93.31 101 LEU A CA 1
ATOM 826 C C . LEU A 1 101 ? -2.590 1.069 -10.573 1.00 93.31 101 LEU A C 1
ATOM 828 O O . LEU A 1 101 ? -3.543 0.694 -11.250 1.00 93.31 101 LEU A O 1
ATOM 832 N N . TYR A 1 102 ? -2.733 1.764 -9.442 1.00 89.19 102 TYR A N 1
ATOM 833 C CA . TYR A 1 102 ? -4.036 1.995 -8.816 1.00 89.19 102 TYR A CA 1
ATOM 834 C C . TYR A 1 102 ? -4.591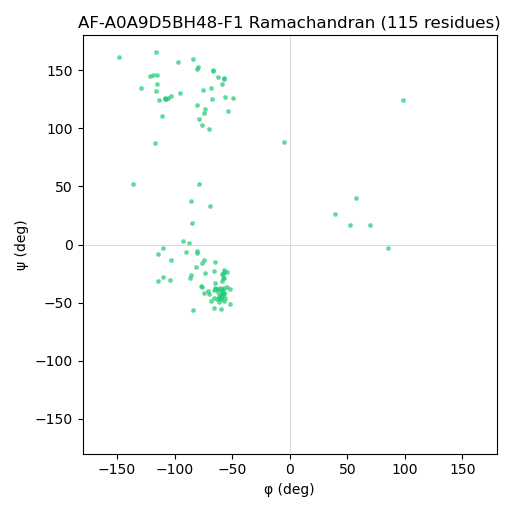 3.408 -9.005 1.00 89.19 102 TYR A C 1
ATOM 836 O O . TYR A 1 102 ? -5.809 3.545 -9.044 1.00 89.19 102 TYR A O 1
ATOM 844 N N . LEU A 1 103 ? -3.756 4.449 -9.111 1.00 90.88 103 LEU A N 1
ATOM 845 C CA . LEU A 1 103 ? -4.230 5.844 -9.064 1.00 90.88 103 LEU A CA 1
ATOM 846 C C . LEU A 1 103 ? -4.033 6.614 -10.373 1.00 90.88 103 LEU A C 1
ATOM 848 O O . LEU A 1 103 ? -4.839 7.485 -10.682 1.00 90.88 103 LEU A O 1
ATOM 852 N N . VAL A 1 104 ? -2.985 6.309 -11.144 1.00 94.00 104 VAL A N 1
ATOM 853 C CA . VAL A 1 104 ? -2.622 7.098 -12.342 1.00 94.00 104 VAL A CA 1
ATOM 854 C C . VAL A 1 104 ? -2.876 6.351 -13.647 1.00 94.00 104 VAL A C 1
ATOM 856 O O . VAL A 1 104 ? -3.124 6.976 -14.677 1.00 94.00 104 VAL A O 1
ATOM 859 N N . CYS A 1 105 ? -2.820 5.019 -13.641 1.00 95.94 105 CYS A N 1
ATOM 860 C CA . CYS A 1 105 ? -2.989 4.217 -14.843 1.00 95.94 105 CYS A CA 1
ATOM 861 C C . CYS A 1 105 ? -4.329 4.547 -15.505 1.00 95.94 105 CYS A C 1
ATOM 863 O O . CYS A 1 105 ? -5.381 4.450 -14.877 1.00 95.94 105 CYS A O 1
ATOM 865 N N . VAL A 1 106 ? -4.292 4.882 -16.797 1.00 95.00 106 VAL A N 1
ATOM 866 C CA . VAL A 1 106 ? -5.480 5.264 -17.575 1.00 95.00 106 VAL A CA 1
ATOM 867 C C . VAL A 1 106 ? -6.608 4.235 -17.465 1.00 95.00 106 VAL A C 1
ATOM 869 O O . VAL A 1 106 ? -7.774 4.602 -17.339 1.00 95.00 106 VAL A O 1
ATOM 872 N N . LEU A 1 107 ? -6.268 2.942 -17.446 1.00 94.50 107 LEU A N 1
ATOM 873 C CA . LEU A 1 107 ? -7.256 1.879 -17.286 1.00 94.50 107 LEU A CA 1
ATOM 874 C C . LEU A 1 107 ? -7.836 1.852 -15.869 1.00 94.50 107 LEU A C 1
ATOM 876 O O . LEU A 1 107 ? -9.051 1.752 -15.729 1.00 94.50 107 LEU A O 1
ATOM 880 N N . ALA A 1 108 ? -7.006 2.006 -14.834 1.00 93.69 108 ALA A N 1
ATOM 881 C CA . ALA A 1 108 ? -7.468 2.063 -13.448 1.00 93.69 108 ALA A CA 1
ATOM 882 C C . ALA A 1 108 ? -8.379 3.276 -13.203 1.00 93.69 108 ALA A C 1
ATOM 884 O O . ALA A 1 108 ? -9.481 3.125 -12.684 1.00 93.69 108 ALA A O 1
ATOM 885 N N . VAL A 1 109 ? -7.982 4.465 -13.669 1.00 93.62 109 VAL A N 1
ATOM 886 C CA . VAL A 1 109 ? -8.790 5.695 -13.581 1.00 93.62 109 VAL A CA 1
ATOM 887 C C . VAL A 1 109 ? -10.149 5.516 -14.259 1.00 93.62 109 VAL A C 1
ATOM 889 O O . VAL A 1 109 ? -11.176 5.924 -13.717 1.00 93.62 109 VAL A O 1
ATOM 892 N N . ASN A 1 110 ? -10.184 4.873 -15.427 1.00 93.81 110 ASN A N 1
ATOM 893 C CA . ASN A 1 110 ? -11.438 4.594 -16.124 1.00 93.81 110 ASN A CA 1
ATOM 894 C C . ASN A 1 110 ? -12.349 3.636 -15.346 1.00 93.81 110 ASN A C 1
ATOM 896 O O . ASN A 1 110 ? -13.569 3.768 -15.435 1.00 93.81 110 ASN A O 1
ATOM 900 N N . VAL A 1 111 ? -11.786 2.688 -14.593 1.00 93.00 111 VAL A N 1
ATOM 901 C CA . VAL A 1 111 ? -12.560 1.824 -13.691 1.00 93.00 111 VAL A CA 1
ATOM 902 C C . VAL A 1 111 ? -13.123 2.642 -12.532 1.00 93.00 111 VAL A C 1
ATOM 904 O O . VAL A 1 111 ? -14.328 2.580 -12.304 1.00 93.00 111 VAL A O 1
ATOM 907 N N . TRP A 1 112 ? -12.311 3.463 -11.859 1.00 91.38 112 TRP A N 1
ATOM 908 C CA . TRP A 1 112 ? -12.774 4.301 -10.744 1.00 91.38 112 TRP A CA 1
ATOM 909 C C . TRP A 1 112 ? -13.931 5.216 -11.140 1.00 91.38 112 TRP A C 1
ATOM 911 O O . TRP A 1 112 ? -14.972 5.198 -10.489 1.00 91.38 112 TRP A O 1
ATOM 921 N N . LYS A 1 113 ? -13.824 5.891 -12.290 1.00 92.38 113 LYS A N 1
ATOM 922 C CA . LYS A 1 113 ? -14.901 6.734 -12.839 1.00 92.38 113 LYS A CA 1
ATOM 923 C C . LYS A 1 113 ? -16.216 5.989 -13.088 1.00 92.38 113 LYS A C 1
ATOM 925 O O . LYS A 1 113 ? -17.271 6.609 -13.158 1.00 92.38 113 LYS A O 1
ATOM 930 N N . ARG A 1 114 ? -16.170 4.669 -13.295 1.00 91.94 114 ARG A N 1
ATOM 931 C CA . ARG A 1 114 ? -17.375 3.842 -13.477 1.00 91.94 114 ARG A CA 1
ATOM 932 C C . ARG A 1 114 ? -17.976 3.388 -12.150 1.00 91.94 114 ARG A C 1
ATOM 934 O O . ARG A 1 114 ? -19.166 3.093 -12.125 1.00 91.94 114 ARG A O 1
ATOM 941 N N . VAL A 1 115 ? -17.157 3.297 -11.102 1.00 87.94 115 VAL A N 1
ATOM 942 C CA . VAL A 1 115 ? -17.557 2.868 -9.755 1.00 87.94 115 VAL A CA 1
ATOM 943 C C . VAL A 1 115 ? -18.086 4.038 -8.921 1.00 87.94 115 VAL A C 1
ATOM 945 O O . VAL A 1 115 ? -18.952 3.809 -8.089 1.00 87.94 115 VAL A O 1
ATOM 948 N N . GLU A 1 116 ? -17.640 5.275 -9.166 1.00 73.12 116 GLU A N 1
ATOM 949 C CA . GLU A 1 116 ? -18.131 6.509 -8.511 1.00 73.12 116 GLU A CA 1
ATOM 950 C C . GLU A 1 116 ? -19.579 6.913 -8.894 1.00 73.12 116 GLU A C 1
ATOM 952 O O . GLU A 1 116 ? -19.898 8.098 -8.965 1.00 73.12 116 GLU A O 1
ATOM 957 N N . ARG A 1 117 ? -20.469 5.951 -9.162 1.00 51.00 117 ARG A N 1
ATOM 958 C CA . ARG A 1 117 ? -21.901 6.203 -9.391 1.00 51.00 117 ARG A CA 1
ATOM 959 C C . ARG A 1 117 ? -22.728 6.050 -8.127 1.00 51.00 117 ARG A C 1
ATOM 961 O O . ARG A 1 117 ? -22.494 5.064 -7.396 1.00 51.00 117 ARG A O 1
#